Protein AF-A0A972BH04-F1 (afdb_monomer_lite)

Radius of gyration: 18.49 Å; chains: 1; bounding box: 49×53×45 Å

Secondary structure (DSSP, 8-state):
-------PPPPPS--PPPTTSSPP-HHHHHHHHHHHTTHHHHGGGT-GGGSTTSGGGT-SS--SSHHHHHHHHHHHHHHHHT-HHHHHHHHHHHHHHHHTB-TTS-BS-SS-EETTEEPPTT--HHHHHHHHHHHHHHHHH--

Structure (mmCIF, N/CA/C/O backbone):
data_AF-A0A972BH04-F1
#
_entry.id   AF-A0A972BH04-F1
#
loop_
_atom_site.group_PDB
_atom_site.id
_atom_site.type_symbol
_atom_site.label_atom_id
_atom_site.label_alt_id
_atom_site.label_comp_id
_atom_site.label_asym_id
_atom_site.label_entity_id
_atom_site.label_seq_id
_atom_site.pdbx_PDB_ins_code
_atom_site.Cartn_x
_atom_site.Cartn_y
_atom_site.Cartn_z
_atom_site.occupancy
_atom_site.B_iso_or_equiv
_atom_site.auth_seq_id
_atom_site.auth_comp_id
_atom_site.auth_asym_id
_atom_site.auth_atom_id
_atom_site.pdbx_PDB_model_num
ATOM 1 N N . MET A 1 1 ? -29.823 -40.756 -7.996 1.00 37.00 1 MET A N 1
ATOM 2 C CA . MET A 1 1 ? -29.535 -40.796 -6.547 1.00 37.00 1 MET A CA 1
ATOM 3 C C . MET A 1 1 ? -28.102 -41.271 -6.379 1.00 37.00 1 MET A C 1
ATOM 5 O O . MET A 1 1 ? -27.828 -42.421 -6.689 1.00 37.00 1 MET A O 1
ATOM 9 N N . LEU A 1 2 ? -27.181 -40.386 -5.997 1.00 42.91 2 LEU A N 1
ATOM 10 C CA . LEU A 1 2 ? -25.799 -40.744 -5.670 1.00 42.91 2 LEU A CA 1
ATOM 11 C C . LEU A 1 2 ? -25.646 -40.592 -4.155 1.00 42.91 2 LEU A C 1
ATOM 13 O O . LEU A 1 2 ? -25.503 -39.482 -3.652 1.00 42.91 2 LEU A O 1
ATOM 17 N N . ASN A 1 3 ? -25.733 -41.709 -3.432 1.00 48.84 3 ASN A N 1
ATOM 18 C CA . ASN A 1 3 ? -25.415 -41.774 -2.007 1.00 48.84 3 ASN A CA 1
ATOM 19 C C . ASN A 1 3 ? -23.889 -41.760 -1.849 1.00 48.84 3 ASN A C 1
ATOM 21 O O . ASN A 1 3 ? -23.248 -42.808 -1.794 1.00 48.84 3 ASN A O 1
ATOM 25 N N . GLY A 1 4 ? -23.303 -40.564 -1.827 1.00 52.34 4 GLY A N 1
ATOM 26 C CA . GLY A 1 4 ? -21.898 -40.361 -1.490 1.00 52.34 4 GLY A CA 1
ATOM 27 C C . GLY A 1 4 ? -21.723 -40.331 0.023 1.00 52.34 4 GLY A C 1
ATOM 28 O O . GLY A 1 4 ? -21.955 -39.305 0.653 1.00 52.34 4 GLY A O 1
ATOM 29 N N . ASN A 1 5 ? -21.300 -41.451 0.604 1.00 61.03 5 ASN A N 1
ATOM 30 C CA . ASN A 1 5 ? -20.925 -41.570 2.015 1.00 61.03 5 ASN A CA 1
ATOM 31 C C . ASN A 1 5 ? -19.515 -40.973 2.235 1.00 61.03 5 ASN A C 1
ATOM 33 O O . ASN A 1 5 ? -18.560 -41.675 2.562 1.00 61.03 5 ASN A O 1
ATOM 37 N N . GLY A 1 6 ? -19.354 -39.682 1.936 1.00 58.03 6 GLY A N 1
ATOM 38 C CA . GLY A 1 6 ? -18.081 -38.976 2.047 1.00 58.03 6 GLY A CA 1
ATOM 39 C C . GLY A 1 6 ? -17.901 -38.413 3.450 1.00 58.03 6 GLY A C 1
ATOM 40 O O . GLY A 1 6 ? -18.654 -37.533 3.855 1.00 58.03 6 GLY A O 1
ATOM 41 N N . ASN A 1 7 ? -16.886 -38.883 4.177 1.00 67.88 7 ASN A N 1
ATOM 42 C CA . ASN A 1 7 ? -16.352 -38.177 5.343 1.00 67.88 7 ASN A CA 1
ATOM 43 C C . ASN A 1 7 ? -15.882 -36.783 4.894 1.00 67.88 7 ASN A C 1
ATOM 45 O O . ASN A 1 7 ? -14.752 -36.619 4.436 1.00 67.88 7 ASN A O 1
ATOM 49 N N . GLY A 1 8 ? -16.776 -35.796 4.970 1.00 79.56 8 GLY A N 1
ATOM 50 C CA . GLY A 1 8 ? -16.478 -34.406 4.654 1.00 79.56 8 GLY A CA 1
ATOM 51 C C . GLY A 1 8 ? -15.401 -33.835 5.575 1.00 79.56 8 GLY A C 1
ATOM 52 O O . GLY A 1 8 ? -15.137 -34.361 6.661 1.00 79.56 8 GLY A O 1
ATOM 53 N N . LEU A 1 9 ? -14.772 -32.740 5.139 1.00 86.50 9 LEU A N 1
ATOM 54 C CA . LEU A 1 9 ? -13.850 -31.989 5.988 1.00 86.50 9 LEU A CA 1
ATOM 55 C C . LEU A 1 9 ? -14.549 -31.626 7.302 1.00 86.50 9 LEU A C 1
ATOM 57 O O . LEU A 1 9 ? -15.704 -31.195 7.307 1.00 86.50 9 LEU A O 1
ATOM 61 N N . ARG A 1 10 ? -13.842 -31.805 8.422 1.00 89.81 10 ARG A N 1
ATOM 62 C CA . ARG A 1 10 ? -14.366 -31.400 9.728 1.00 89.81 10 ARG A CA 1
ATOM 63 C C . ARG A 1 10 ? -14.636 -29.891 9.717 1.00 89.81 10 ARG A C 1
ATOM 65 O O . ARG A 1 10 ? -13.828 -29.147 9.154 1.00 89.81 10 ARG A O 1
ATOM 72 N N . PRO A 1 11 ? -15.732 -29.429 10.344 1.00 91.12 11 PRO A N 1
ATOM 73 C CA . PRO A 1 11 ? -15.993 -28.002 10.452 1.00 91.12 11 PRO A CA 1
ATOM 74 C C . PRO A 1 11 ? -14.826 -27.309 11.164 1.00 91.12 11 PRO A C 1
ATOM 76 O O . PRO A 1 11 ? -14.217 -27.868 12.081 1.00 91.12 11 PRO A O 1
ATOM 79 N N . ARG A 1 12 ? -14.502 -26.089 10.725 1.00 93.19 12 ARG A N 1
ATOM 80 C CA . ARG A 1 12 ? -13.452 -25.278 11.349 1.00 93.19 12 ARG A CA 1
ATOM 81 C C . ARG A 1 12 ? -13.838 -24.982 12.799 1.00 93.19 12 ARG A C 1
ATOM 83 O O . ARG A 1 12 ? -14.938 -24.502 13.048 1.00 93.19 12 ARG A O 1
ATOM 90 N N . ALA A 1 13 ? -12.924 -25.239 13.734 1.00 95.06 13 ALA A N 1
ATOM 91 C CA . ALA A 1 13 ? -13.128 -24.903 15.146 1.00 95.06 13 ALA A CA 1
ATOM 92 C C . ALA A 1 13 ? -13.050 -23.388 15.402 1.00 95.06 13 ALA A C 1
ATOM 94 O O . ALA A 1 13 ? -13.713 -22.880 16.300 1.00 95.06 13 ALA A O 1
ATOM 95 N N . PHE A 1 14 ? -12.260 -22.676 14.594 1.00 95.31 14 PHE A N 1
ATOM 96 C CA . PHE A 1 14 ? -12.069 -21.233 14.678 1.00 95.31 14 PHE A CA 1
ATOM 97 C C . PHE A 1 14 ? -12.143 -20.603 13.290 1.00 95.31 14 PHE A C 1
ATOM 99 O O . PHE A 1 14 ? -11.777 -21.218 12.284 1.00 95.31 14 PHE A O 1
ATOM 106 N N . THR A 1 15 ? -12.583 -19.354 13.252 1.00 93.44 15 THR A N 1
ATOM 107 C CA . THR A 1 15 ? -12.558 -18.491 12.072 1.00 93.44 15 THR A CA 1
ATOM 108 C C . THR A 1 15 ? -11.728 -17.258 12.396 1.00 93.44 15 THR A C 1
ATOM 110 O O . THR A 1 15 ? -11.789 -16.764 13.522 1.00 93.44 15 THR A O 1
ATOM 113 N N . MET A 1 16 ? -10.955 -16.759 11.429 1.00 92.50 16 MET A N 1
ATOM 114 C CA . MET A 1 16 ? -10.318 -15.452 11.590 1.00 92.50 16 MET A CA 1
ATOM 115 C C . MET A 1 16 ? -11.391 -14.365 11.681 1.00 92.50 16 MET A C 1
ATOM 117 O O . MET A 1 16 ? -12.442 -14.472 11.046 1.00 92.50 16 MET A O 1
ATOM 121 N N . LEU A 1 17 ? -11.127 -13.348 12.498 1.00 95.31 17 LEU A N 1
ATOM 122 C CA . LEU A 1 17 ? -11.947 -12.146 12.533 1.00 95.31 17 LEU A CA 1
ATOM 123 C C . LEU A 1 17 ? -11.491 -11.222 11.397 1.00 95.31 17 LEU A C 1
ATOM 125 O O . LEU A 1 17 ? -10.283 -11.001 11.300 1.00 95.31 17 LEU A O 1
ATOM 129 N N . PRO A 1 18 ? -12.413 -10.669 10.589 1.00 96.06 18 PRO A N 1
ATOM 130 C CA . PRO A 1 18 ? -12.062 -9.710 9.547 1.00 96.06 18 PRO A CA 1
ATOM 131 C C . PRO A 1 18 ? -11.294 -8.511 10.104 1.00 96.06 18 PRO A C 1
ATOM 133 O O . PRO A 1 18 ? -11.567 -8.062 11.232 1.00 96.06 18 PRO A O 1
ATOM 136 N N . LEU A 1 19 ? -10.371 -7.965 9.311 1.00 96.69 19 LEU A N 1
ATOM 137 C CA . LEU A 1 19 ? -9.678 -6.720 9.626 1.00 96.69 19 LEU A CA 1
ATOM 138 C C . LEU A 1 19 ? -10.662 -5.627 10.082 1.00 96.69 19 LEU A C 1
ATOM 140 O O . LEU A 1 19 ? -11.702 -5.379 9.485 1.00 96.69 19 LEU A O 1
ATOM 144 N N . GLY A 1 20 ? -10.331 -4.965 11.192 1.00 94.00 20 GLY A N 1
ATOM 145 C CA . GLY A 1 20 ? -11.160 -3.912 11.774 1.00 94.00 20 GLY A CA 1
ATOM 146 C C . GLY A 1 20 ? -12.230 -4.395 12.756 1.00 94.00 20 GLY A C 1
ATOM 147 O O . GLY A 1 20 ? -12.753 -3.556 13.488 1.00 94.00 20 GLY A O 1
ATOM 148 N N . THR A 1 21 ? -12.489 -5.707 12.862 1.00 96.31 21 THR A N 1
ATOM 149 C CA . THR A 1 21 ? -13.382 -6.273 13.896 1.00 96.31 21 THR A CA 1
ATOM 150 C C . THR A 1 21 ? -12.870 -5.978 15.306 1.00 96.31 21 THR A C 1
ATOM 152 O O . THR A 1 21 ? -13.640 -5.662 16.211 1.00 96.31 21 THR A O 1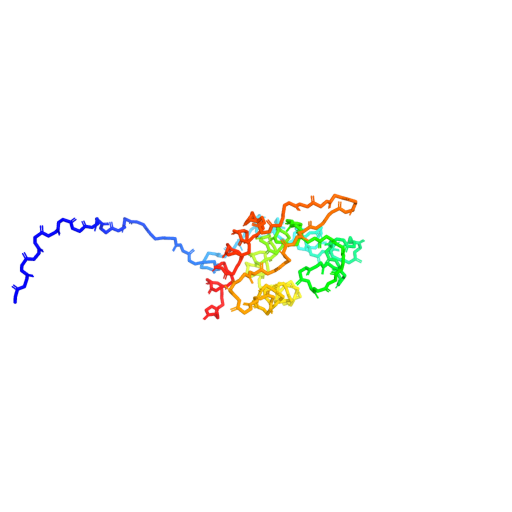
ATOM 155 N N . VAL A 1 22 ? -11.551 -6.062 15.499 1.00 95.44 22 VAL A N 1
ATOM 156 C CA . VAL A 1 22 ? -10.880 -5.680 16.744 1.00 95.44 22 VAL A CA 1
ATOM 157 C C . VAL A 1 22 ? -10.214 -4.329 16.529 1.00 95.44 22 VAL A C 1
ATOM 159 O O . VAL A 1 22 ? -9.422 -4.167 15.601 1.00 95.44 22 VAL A O 1
ATOM 162 N N . LYS A 1 23 ? -10.521 -3.359 17.394 1.00 95.69 23 LYS A N 1
ATOM 163 C CA . LYS A 1 23 ? -9.931 -2.019 17.332 1.00 95.69 23 LYS A CA 1
ATOM 164 C C . LYS A 1 23 ? -8.839 -1.846 18.394 1.00 95.69 23 LYS A C 1
ATOM 166 O O . LYS A 1 23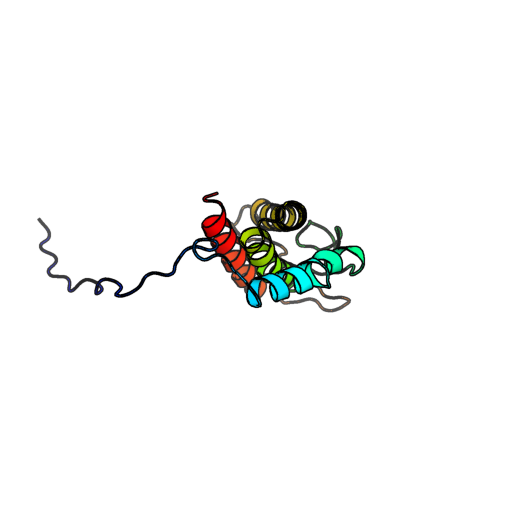 ? -9.047 -2.224 19.549 1.00 95.69 23 LYS A O 1
ATOM 171 N N . PRO A 1 24 ? -7.680 -1.275 18.027 1.00 97.38 24 PRO A N 1
ATOM 172 C CA . PRO A 1 24 ? -6.588 -1.045 18.958 1.00 97.38 24 PRO A CA 1
ATOM 173 C C . PRO A 1 24 ? -6.960 0.079 19.930 1.00 97.38 24 PRO A C 1
ATOM 175 O O . PRO A 1 24 ? -7.513 1.108 19.539 1.00 97.38 24 PRO A O 1
ATOM 178 N N . LEU A 1 25 ? -6.602 -0.096 21.200 1.00 98.06 25 LEU A N 1
ATOM 179 C CA . LEU A 1 25 ? -6.761 0.901 22.260 1.00 98.06 25 LEU A CA 1
ATOM 180 C C . LEU A 1 25 ? -5.449 1.054 23.041 1.00 98.06 25 LEU A C 1
ATOM 182 O O . LEU A 1 25 ? -4.522 0.254 22.890 1.00 98.06 25 LEU A O 1
ATOM 186 N N . GLY A 1 26 ? -5.375 2.092 23.879 1.00 98.44 26 GLY A N 1
ATOM 187 C CA . GLY A 1 26 ? -4.249 2.326 24.784 1.00 98.44 26 GLY A CA 1
ATOM 188 C C . GLY A 1 26 ? -2.898 2.338 24.066 1.00 98.44 26 GLY A C 1
ATOM 189 O O . GLY A 1 26 ? -2.739 2.991 23.034 1.00 98.44 26 GLY A O 1
ATOM 190 N N . TRP A 1 27 ? -1.935 1.591 24.608 1.00 98.50 27 TRP A N 1
ATOM 191 C CA . TRP A 1 27 ? -0.565 1.550 24.095 1.00 98.50 27 TRP A CA 1
ATOM 192 C C . TRP A 1 27 ? -0.480 1.110 22.627 1.00 98.50 27 TRP A C 1
ATOM 194 O O . TRP A 1 27 ? 0.224 1.747 21.850 1.00 98.50 27 TRP A O 1
ATOM 204 N N . LEU A 1 28 ? -1.234 0.084 22.208 1.00 98.31 28 LEU A N 1
ATOM 205 C CA . LEU A 1 28 ? -1.177 -0.391 20.820 1.00 98.31 28 LEU A CA 1
ATOM 206 C C . LEU A 1 28 ? -1.683 0.674 19.842 1.00 98.31 28 LEU A C 1
ATOM 208 O O . LEU A 1 28 ? -1.050 0.906 18.817 1.00 98.31 28 LEU A O 1
ATOM 212 N N . ARG A 1 29 ? -2.778 1.375 20.177 1.00 98.56 29 ARG A N 1
ATOM 213 C CA . ARG A 1 29 ? -3.261 2.498 19.356 1.00 98.56 29 ARG A CA 1
ATOM 214 C C . ARG A 1 29 ? -2.197 3.587 19.230 1.00 98.56 29 ARG A C 1
ATOM 216 O O . ARG A 1 29 ? -2.005 4.110 18.142 1.00 98.56 29 ARG A O 1
ATOM 223 N N . GLN A 1 30 ? -1.494 3.900 20.319 1.00 98.75 30 GLN A N 1
ATOM 224 C CA . GLN A 1 30 ? -0.409 4.884 20.299 1.00 98.75 30 GLN A CA 1
ATOM 225 C C . GLN A 1 30 ? 0.757 4.436 19.410 1.00 98.75 30 GLN A C 1
ATOM 227 O O . GLN A 1 30 ? 1.287 5.256 18.673 1.00 98.75 30 GLN A O 1
ATOM 232 N N . GLN A 1 31 ? 1.135 3.152 19.425 1.00 98.50 31 GLN A N 1
ATOM 233 C CA . GLN A 1 31 ? 2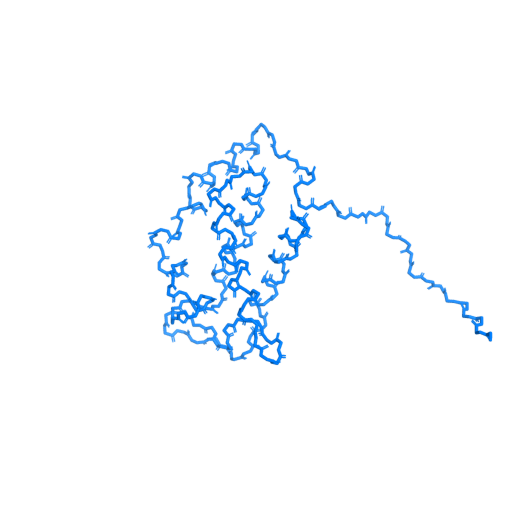.192 2.651 18.536 1.00 98.50 31 GLN A CA 1
ATOM 234 C C . GLN A 1 31 ? 1.798 2.737 17.061 1.00 98.50 31 GLN A C 1
ATOM 236 O O . GLN A 1 31 ? 2.612 3.143 16.237 1.00 98.50 31 GLN A O 1
ATOM 241 N N . LEU A 1 32 ? 0.547 2.406 16.733 1.00 98.50 32 LEU A N 1
ATOM 242 C CA . LEU A 1 32 ? 0.040 2.574 15.374 1.00 98.50 32 LEU A CA 1
ATOM 243 C C . LEU A 1 32 ? 0.023 4.052 14.972 1.00 98.50 32 LEU A C 1
ATOM 245 O O . LEU A 1 32 ? 0.468 4.376 13.879 1.00 98.50 32 LEU A O 1
ATOM 249 N N . GLN A 1 33 ? -0.403 4.954 15.861 1.00 98.75 33 GLN A N 1
ATOM 250 C CA . GLN A 1 33 ? -0.368 6.390 15.577 1.00 98.75 33 GLN A CA 1
ATOM 251 C C . GLN A 1 33 ? 1.064 6.888 15.330 1.00 98.75 33 GLN A C 1
ATOM 253 O O . GLN A 1 33 ? 1.290 7.623 14.384 1.00 98.75 33 GLN A O 1
ATOM 258 N N . ILE A 1 34 ? 2.053 6.428 16.103 1.00 98.56 34 ILE A N 1
ATOM 259 C CA . ILE A 1 34 ? 3.468 6.773 15.873 1.00 98.56 34 ILE A CA 1
ATOM 260 C C . ILE A 1 34 ? 3.954 6.275 14.504 1.00 98.56 34 ILE A C 1
ATOM 262 O O . ILE A 1 34 ? 4.734 6.958 13.845 1.00 98.56 34 ILE A O 1
ATOM 266 N N . GLN A 1 35 ? 3.520 5.090 14.065 1.00 97.75 35 GLN A N 1
ATOM 267 C CA . GLN A 1 35 ? 3.848 4.599 12.723 1.00 97.75 35 GLN A CA 1
ATOM 268 C C . GLN A 1 35 ? 3.174 5.432 11.628 1.00 97.75 35 GLN A C 1
ATOM 270 O O . GLN A 1 35 ? 3.819 5.728 10.622 1.00 97.75 35 GLN A O 1
ATOM 275 N N . ALA A 1 36 ? 1.910 5.809 11.833 1.00 98.56 36 ALA A N 1
ATOM 276 C CA . ALA A 1 36 ? 1.145 6.667 10.933 1.00 98.56 36 ALA A CA 1
ATOM 277 C C . ALA A 1 36 ? 1.778 8.056 10.795 1.00 98.56 36 ALA A C 1
ATOM 279 O O . ALA A 1 36 ? 2.018 8.495 9.682 1.00 98.56 36 ALA A O 1
ATOM 280 N N . ASP A 1 37 ? 2.142 8.693 11.905 1.00 98.62 37 ASP A N 1
ATOM 281 C CA . ASP A 1 37 ? 2.779 10.018 11.924 1.00 98.62 37 ASP A CA 1
ATOM 282 C C . ASP A 1 37 ? 4.270 9.963 11.529 1.00 98.62 37 ASP A C 1
ATOM 284 O O . ASP A 1 37 ? 4.958 10.983 11.467 1.00 98.62 37 ASP A O 1
ATOM 288 N N . GLY A 1 38 ? 4.803 8.755 11.333 1.00 97.69 38 GLY A N 1
ATOM 289 C CA . GLY A 1 38 ? 6.202 8.485 11.044 1.00 97.69 38 GLY A CA 1
ATOM 290 C C . GLY A 1 38 ? 6.406 7.901 9.651 1.00 97.69 38 GLY A C 1
ATOM 291 O O . GLY A 1 38 ? 5.782 8.297 8.670 1.00 97.69 38 GLY A O 1
ATOM 292 N N . LEU A 1 39 ? 7.322 6.937 9.555 1.00 95.25 39 LEU A N 1
ATOM 293 C CA . LEU A 1 39 ? 7.764 6.416 8.265 1.00 95.25 39 LEU A CA 1
ATOM 294 C C . LEU A 1 39 ? 6.609 5.827 7.439 1.00 95.25 39 LEU A C 1
ATOM 296 O O . LEU A 1 39 ? 6.506 6.133 6.261 1.00 95.25 39 LEU A O 1
ATOM 300 N N . SER A 1 40 ? 5.712 5.032 8.024 1.00 95.06 40 SER A N 1
ATOM 301 C CA . SER A 1 40 ? 4.659 4.359 7.247 1.00 95.06 40 SER A CA 1
ATOM 302 C C . SER A 1 40 ? 3.666 5.335 6.608 1.00 95.06 40 SER A C 1
ATOM 304 O O . SER A 1 40 ? 3.166 5.059 5.520 1.00 95.06 40 SER A O 1
ATOM 306 N N . GLY A 1 41 ? 3.377 6.472 7.244 1.00 97.62 41 GLY A N 1
ATOM 307 C CA . GLY A 1 41 ? 2.474 7.466 6.662 1.00 97.62 41 GLY A CA 1
ATOM 308 C C . GLY A 1 41 ? 3.136 8.445 5.702 1.00 97.62 41 GLY A C 1
ATOM 309 O O . GLY A 1 41 ? 2.407 9.096 4.962 1.00 97.62 41 GLY A O 1
ATOM 310 N N . HIS A 1 42 ? 4.471 8.539 5.687 1.00 97.69 42 HIS A N 1
ATOM 311 C CA . HIS A 1 42 ? 5.189 9.604 4.973 1.00 97.69 42 HIS A CA 1
ATOM 312 C C . HIS A 1 42 ? 6.328 9.126 4.056 1.00 97.69 42 HIS A C 1
ATOM 314 O O . HIS A 1 42 ? 6.934 9.939 3.364 1.00 97.69 42 HIS A O 1
ATOM 320 N N . ILE A 1 43 ? 6.672 7.834 4.036 1.00 97.31 43 ILE A N 1
ATOM 321 C CA . ILE A 1 43 ? 7.812 7.322 3.251 1.00 97.31 43 ILE A CA 1
ATOM 322 C C . ILE A 1 43 ? 7.659 7.562 1.742 1.00 97.31 43 ILE A C 1
ATOM 324 O O . ILE A 1 43 ? 8.649 7.813 1.057 1.00 97.31 43 ILE A O 1
ATOM 328 N N . ASP A 1 44 ? 6.431 7.538 1.231 1.00 95.50 44 ASP A N 1
ATOM 329 C CA . ASP A 1 44 ? 6.077 7.815 -0.164 1.00 95.50 44 ASP A CA 1
ATOM 330 C C . ASP A 1 44 ? 6.347 9.270 -0.583 1.00 95.50 44 ASP A C 1
ATOM 332 O O . ASP A 1 44 ? 6.498 9.557 -1.767 1.00 95.50 44 ASP A O 1
ATOM 336 N N . GLU A 1 45 ? 6.468 10.191 0.375 1.00 96.06 45 GLU A N 1
ATOM 337 C CA . GLU A 1 45 ? 6.669 11.620 0.103 1.00 96.06 45 GLU A CA 1
ATOM 338 C C . GLU A 1 45 ? 8.099 11.948 -0.338 1.00 96.06 45 GLU A C 1
ATOM 340 O O . GLU A 1 45 ? 8.346 13.004 -0.921 1.00 96.06 45 GLU A O 1
ATOM 345 N N . PHE A 1 46 ? 9.053 11.061 -0.056 1.00 95.94 46 PHE A N 1
ATOM 346 C CA . PHE A 1 46 ? 10.466 11.296 -0.356 1.00 95.94 46 PHE A CA 1
ATOM 347 C C . PHE A 1 46 ? 11.200 10.081 -0.920 1.00 95.94 46 PHE A C 1
ATOM 349 O O . PHE A 1 46 ? 12.284 10.244 -1.485 1.00 95.94 46 PHE A O 1
ATOM 356 N N . TRP A 1 47 ? 10.663 8.866 -0.780 1.00 96.44 47 TRP A N 1
ATOM 357 C CA . TRP A 1 47 ? 11.285 7.681 -1.354 1.00 96.44 47 TRP A CA 1
ATOM 358 C C . TRP A 1 47 ? 10.701 7.370 -2.728 1.00 96.44 47 TRP A C 1
ATOM 360 O O . TRP A 1 47 ? 9.579 6.888 -2.856 1.00 96.44 47 TRP A O 1
ATOM 370 N N . GLU A 1 48 ? 11.504 7.609 -3.764 1.00 94.75 48 GLU A N 1
ATOM 371 C CA . GLU A 1 48 ? 11.087 7.489 -5.167 1.00 94.75 48 GLU A CA 1
ATOM 372 C C . GLU A 1 48 ? 10.543 6.101 -5.537 1.00 94.75 48 GLU A C 1
ATOM 374 O O . GLU A 1 48 ? 9.709 5.990 -6.433 1.00 94.75 48 GLU A O 1
ATOM 379 N N . ASP A 1 49 ? 10.970 5.052 -4.832 1.00 95.69 49 ASP A N 1
ATOM 380 C CA . ASP A 1 49 ? 10.506 3.682 -5.057 1.00 95.69 49 ASP A CA 1
ATOM 381 C C . ASP A 1 49 ? 9.045 3.468 -4.652 1.00 95.69 49 ASP A C 1
ATOM 383 O O . ASP A 1 49 ? 8.460 2.480 -5.066 1.00 95.69 49 ASP A O 1
ATOM 387 N N . LEU A 1 50 ? 8.441 4.364 -3.873 1.00 97.38 50 LEU A N 1
ATOM 388 C CA . LEU A 1 50 ? 7.009 4.342 -3.546 1.00 97.38 50 LEU A CA 1
ATOM 389 C C . LEU A 1 50 ? 6.255 5.527 -4.160 1.00 97.38 50 LEU A C 1
ATOM 391 O O . LEU A 1 50 ? 5.072 5.717 -3.888 1.00 97.38 50 LEU A O 1
ATOM 395 N N . GLY A 1 51 ? 6.944 6.321 -4.980 1.00 94.62 51 GLY A N 1
ATOM 396 C CA . GLY A 1 51 ? 6.372 7.464 -5.670 1.00 94.62 51 GLY A CA 1
ATOM 397 C C . GLY A 1 51 ? 5.568 7.077 -6.921 1.00 94.62 51 GLY A C 1
ATOM 398 O O . GLY A 1 51 ? 5.470 5.904 -7.287 1.00 94.62 51 GLY A O 1
ATOM 399 N N . PRO A 1 52 ? 5.038 8.079 -7.643 1.00 94.88 52 PRO A N 1
ATOM 400 C CA . PRO A 1 52 ? 4.146 7.870 -8.788 1.00 94.88 52 PRO A CA 1
ATOM 401 C C . PRO A 1 52 ? 4.799 7.187 -10.004 1.00 94.88 52 PRO A C 1
ATOM 403 O O . PRO A 1 52 ? 4.088 6.726 -10.887 1.00 94.88 52 PRO A O 1
ATOM 406 N N . ASP A 1 53 ? 6.133 7.116 -10.071 1.00 96.19 53 ASP A N 1
ATOM 407 C CA . ASP A 1 53 ? 6.879 6.448 -11.154 1.00 96.19 53 ASP A CA 1
ATOM 408 C C . ASP A 1 53 ? 7.237 4.979 -10.816 1.00 96.19 53 ASP A C 1
ATOM 410 O O . ASP A 1 53 ? 8.019 4.334 -11.515 1.00 96.19 53 ASP A O 1
ATOM 414 N N . ASN A 1 54 ? 6.670 4.412 -9.745 1.00 97.75 54 ASN A N 1
ATOM 415 C CA . ASN A 1 54 ? 6.732 2.972 -9.476 1.00 97.75 54 ASN A CA 1
ATOM 416 C C . ASN A 1 54 ? 5.975 2.184 -10.579 1.00 97.75 54 ASN A C 1
ATOM 418 O O . ASN A 1 54 ? 4.930 2.621 -11.067 1.00 97.75 54 ASN A O 1
ATOM 422 N N . GLN A 1 55 ? 6.482 1.014 -10.992 1.00 97.75 55 GLN A N 1
ATOM 423 C CA . GLN A 1 55 ? 5.888 0.221 -12.083 1.00 97.75 55 GLN A CA 1
ATOM 424 C C . GLN A 1 55 ? 4.483 -0.301 -11.765 1.00 97.75 55 GLN A C 1
ATOM 426 O O . GLN A 1 55 ? 3.704 -0.531 -12.688 1.00 97.75 55 GLN A O 1
ATOM 431 N N . TRP A 1 56 ? 4.131 -0.466 -10.487 1.00 97.69 56 TRP A N 1
ATOM 432 C CA . TRP A 1 56 ? 2.771 -0.801 -10.062 1.00 97.69 56 TRP A CA 1
ATOM 433 C C . TRP A 1 56 ? 1.765 0.294 -10.435 1.00 97.69 56 TRP A C 1
ATOM 435 O O . TRP A 1 56 ? 0.614 -0.018 -10.716 1.00 97.69 56 TRP A O 1
ATOM 445 N N . PHE A 1 57 ? 2.210 1.550 -10.534 1.00 97.19 57 PHE A N 1
ATOM 446 C CA . PHE A 1 57 ? 1.426 2.674 -11.057 1.00 97.19 57 PHE A CA 1
ATOM 447 C C . PHE A 1 57 ? 1.614 2.900 -12.570 1.00 97.19 57 PHE A C 1
ATOM 449 O O . PHE A 1 57 ? 1.134 3.892 -13.113 1.00 97.19 57 PHE A O 1
ATOM 456 N N . GLY A 1 58 ? 2.307 1.994 -13.270 1.00 95.38 58 GLY A N 1
ATOM 457 C CA . GLY A 1 58 ? 2.614 2.112 -14.700 1.00 95.38 58 GLY A CA 1
ATOM 458 C C . GLY A 1 58 ? 3.894 2.891 -15.025 1.00 95.38 58 GLY A C 1
ATOM 459 O O . GLY A 1 58 ? 4.149 3.167 -16.198 1.00 95.38 58 GLY A O 1
ATOM 460 N N . GLY A 1 59 ? 4.695 3.243 -14.016 1.00 95.81 59 GLY A N 1
ATOM 461 C CA . GLY A 1 59 ? 5.999 3.881 -14.192 1.00 95.81 59 GLY A CA 1
ATOM 462 C C . GLY A 1 59 ? 7.126 2.907 -14.550 1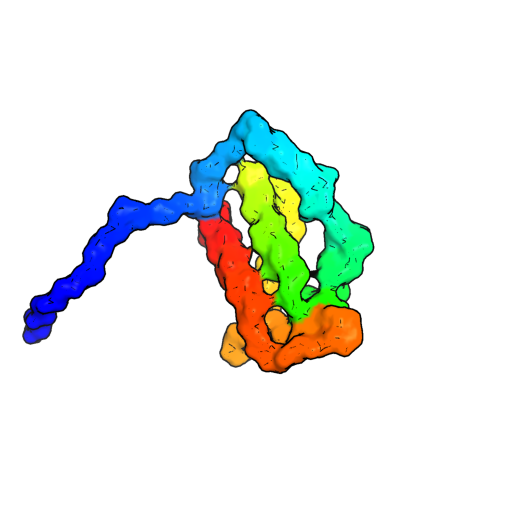.00 95.81 59 GLY A C 1
ATOM 463 O O . GLY A 1 59 ? 6.899 1.783 -15.008 1.00 95.81 59 GLY A O 1
ATOM 464 N N . THR A 1 60 ? 8.370 3.344 -14.349 1.00 95.25 60 THR A N 1
ATOM 465 C CA . THR A 1 60 ? 9.573 2.590 -14.765 1.00 95.25 60 THR A CA 1
ATOM 466 C C . THR A 1 60 ? 10.564 2.272 -13.646 1.00 95.25 60 THR A C 1
ATOM 468 O O . THR A 1 60 ? 11.574 1.617 -13.910 1.00 95.25 60 THR A O 1
ATOM 471 N N . ARG A 1 61 ? 10.291 2.712 -12.411 1.00 94.75 61 ARG A N 1
ATOM 472 C CA . ARG A 1 61 ? 11.172 2.503 -11.251 1.00 94.75 61 ARG A CA 1
ATOM 473 C C . ARG A 1 61 ? 10.955 1.141 -10.608 1.00 94.75 61 ARG A C 1
ATOM 475 O O . ARG A 1 61 ? 10.935 0.136 -11.298 1.00 94.75 61 ARG A O 1
ATOM 482 N N . GLU A 1 62 ? 10.865 1.079 -9.285 1.00 96.94 62 GLU A N 1
ATOM 483 C CA . GLU A 1 62 ? 10.675 -0.178 -8.581 1.00 96.94 62 GLU A CA 1
ATOM 484 C C . GLU A 1 62 ? 9.364 -0.837 -9.010 1.00 96.94 62 GLU A C 1
ATOM 486 O O . GLU A 1 62 ? 8.359 -0.158 -9.203 1.00 96.94 62 GLU A O 1
ATOM 491 N N . GLY A 1 63 ? 9.381 -2.153 -9.192 1.00 97.19 63 GLY A N 1
ATOM 492 C CA . GLY A 1 63 ? 8.178 -2.910 -9.540 1.00 97.19 63 GLY A CA 1
ATOM 493 C C . GLY A 1 63 ? 8.218 -4.357 -9.100 1.00 97.19 63 GLY A C 1
ATOM 494 O O . GLY A 1 63 ? 7.547 -5.195 -9.697 1.00 97.19 63 GLY A O 1
ATOM 495 N N . TRP A 1 64 ? 9.045 -4.671 -8.103 1.00 97.38 64 TRP A N 1
ATOM 496 C CA . TRP A 1 64 ? 9.096 -5.996 -7.517 1.00 97.38 64 TRP A CA 1
ATOM 497 C C . TRP A 1 64 ? 8.258 -6.014 -6.241 1.00 97.38 64 TRP A C 1
ATOM 499 O O . TRP A 1 64 ? 7.046 -6.150 -6.337 1.00 97.38 64 TRP A O 1
ATOM 509 N N . GLU A 1 65 ? 8.840 -5.845 -5.057 1.00 96.50 65 GLU A N 1
ATOM 510 C CA . GLU A 1 65 ? 8.157 -6.121 -3.786 1.00 96.50 65 GLU A CA 1
ATOM 511 C C . GLU A 1 65 ? 7.929 -4.898 -2.886 1.00 96.50 65 GLU A C 1
ATOM 513 O O . GLU A 1 65 ? 7.124 -4.988 -1.957 1.00 96.50 65 GLU A O 1
ATOM 518 N N . ARG A 1 66 ? 8.591 -3.753 -3.121 1.00 97.44 66 ARG A N 1
ATOM 519 C CA . ARG A 1 66 ? 8.541 -2.630 -2.159 1.00 97.44 66 ARG A CA 1
ATOM 520 C C . ARG A 1 66 ? 7.154 -2.008 -2.077 1.00 97.44 66 ARG A C 1
ATOM 522 O O . ARG A 1 66 ? 6.649 -1.825 -0.971 1.00 97.44 66 ARG A O 1
ATOM 529 N N . GLY A 1 67 ? 6.533 -1.742 -3.225 1.00 97.75 67 GLY A N 1
ATOM 530 C CA . GLY A 1 67 ? 5.149 -1.265 -3.295 1.00 97.75 67 GLY A CA 1
ATOM 531 C C . GLY A 1 67 ? 4.148 -2.200 -2.597 1.00 97.75 67 GLY A C 1
ATOM 532 O O . GLY A 1 67 ? 3.464 -1.772 -1.666 1.00 97.75 67 GLY A O 1
ATOM 533 N N . PRO A 1 68 ? 4.101 -3.496 -2.960 1.00 98.19 68 PRO A N 1
ATOM 534 C CA . PRO A 1 68 ? 3.244 -4.478 -2.299 1.00 98.19 68 PRO A CA 1
ATOM 535 C C . PRO A 1 68 ? 3.459 -4.582 -0.784 1.00 98.19 68 PRO A C 1
ATOM 537 O O . PRO A 1 68 ? 2.482 -4.621 -0.038 1.00 98.19 68 PRO A O 1
ATOM 540 N N . TYR A 1 69 ? 4.707 -4.576 -0.302 1.00 98.19 69 TYR A N 1
ATOM 541 C CA . TYR A 1 69 ? 4.984 -4.598 1.139 1.00 98.19 69 TYR A CA 1
ATOM 542 C C . TYR A 1 69 ? 4.553 -3.325 1.855 1.00 98.19 69 TYR A C 1
ATOM 544 O O . TYR A 1 69 ? 4.053 -3.388 2.980 1.00 98.19 69 TYR A O 1
ATOM 552 N N . TYR A 1 70 ? 4.737 -2.173 1.215 1.00 98.38 70 TYR A N 1
ATOM 553 C CA . TYR A 1 70 ? 4.250 -0.914 1.748 1.00 98.38 70 TYR A CA 1
ATOM 554 C C . TYR A 1 70 ? 2.726 -0.946 1.907 1.00 98.38 70 TYR A C 1
ATOM 556 O O . TYR A 1 70 ? 2.218 -0.673 2.995 1.00 98.38 70 TYR A O 1
ATOM 564 N N . ALA A 1 71 ? 2.004 -1.381 0.871 1.00 98.56 71 ALA A N 1
ATOM 565 C CA . ALA A 1 71 ? 0.552 -1.518 0.908 1.00 98.56 71 ALA A CA 1
ATOM 566 C C . ALA A 1 71 ? 0.074 -2.539 1.964 1.00 98.56 71 ALA A C 1
ATOM 568 O O . ALA A 1 71 ? -0.907 -2.279 2.662 1.00 98.56 71 ALA A O 1
ATOM 569 N N . ASP A 1 72 ? 0.790 -3.657 2.147 1.00 98.50 72 ASP A N 1
ATOM 570 C CA . ASP A 1 72 ? 0.493 -4.678 3.167 1.00 98.50 72 ASP A CA 1
ATOM 571 C C . ASP A 1 72 ? 0.554 -4.133 4.602 1.00 98.50 72 ASP A C 1
ATOM 573 O O . ASP A 1 72 ? -0.226 -4.549 5.456 1.00 98.50 72 ASP A O 1
ATOM 577 N N . GLY A 1 73 ? 1.441 -3.175 4.878 1.00 98.00 73 GLY A N 1
ATOM 578 C CA . GLY A 1 73 ? 1.463 -2.459 6.156 1.00 98.00 73 GLY A CA 1
ATOM 579 C C . GLY A 1 73 ? 0.454 -1.308 6.223 1.00 98.00 73 GLY A C 1
ATOM 580 O O . GLY A 1 73 ? -0.184 -1.094 7.258 1.00 98.00 73 GLY A O 1
ATOM 581 N N . LEU A 1 74 ? 0.298 -0.567 5.124 1.00 98.62 74 LEU A N 1
ATOM 582 C CA . LEU A 1 74 ? -0.516 0.645 5.056 1.00 98.62 74 LEU A CA 1
ATOM 583 C C . LEU A 1 74 ? -2.014 0.357 5.204 1.00 98.62 74 LEU A C 1
ATOM 585 O O . LEU A 1 74 ? -2.685 1.056 5.962 1.00 98.62 74 LEU A O 1
ATOM 589 N N . VAL A 1 75 ? -2.540 -0.667 4.521 1.00 98.62 75 VAL A N 1
ATOM 590 C CA . VAL A 1 75 ? -3.969 -1.027 4.566 1.00 98.62 75 VAL A CA 1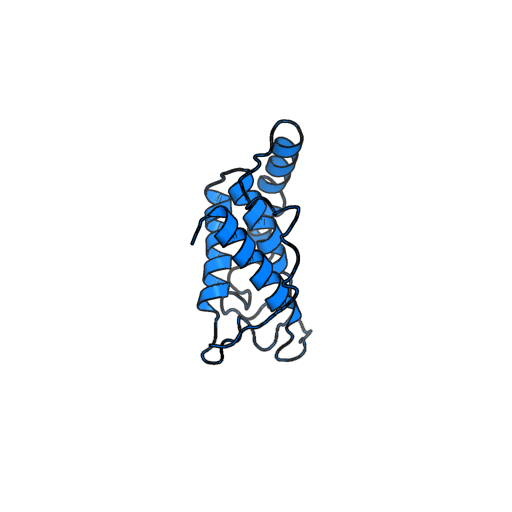
ATOM 591 C C . VAL A 1 75 ? -4.436 -1.285 6.006 1.00 98.62 75 VAL A C 1
ATOM 593 O O . VAL A 1 75 ? -5.295 -0.543 6.489 1.00 98.62 75 VAL A O 1
ATOM 596 N N . PRO A 1 76 ? -3.885 -2.256 6.760 1.00 98.25 76 PRO A N 1
ATOM 597 C CA . PRO A 1 76 ? -4.330 -2.484 8.130 1.00 98.25 76 PRO A CA 1
ATOM 598 C C . PRO A 1 76 ? -4.132 -1.257 9.021 1.00 98.25 76 PRO A C 1
ATOM 600 O O . PRO A 1 76 ? -5.021 -0.949 9.814 1.00 98.25 76 PRO A O 1
ATOM 603 N N . LEU A 1 77 ? -3.034 -0.511 8.869 1.00 98.62 77 LEU A N 1
ATOM 604 C CA . LEU A 1 77 ? -2.799 0.711 9.638 1.00 98.62 77 LEU A CA 1
ATOM 605 C C . LEU A 1 77 ? -3.918 1.748 9.426 1.00 98.62 77 LEU A C 1
ATOM 607 O O . LEU A 1 77 ? -4.502 2.230 10.400 1.00 98.62 77 LEU A O 1
ATOM 611 N N . ALA A 1 78 ? -4.263 2.025 8.167 1.00 98.50 78 ALA A N 1
ATOM 612 C CA . ALA A 1 78 ? -5.287 2.988 7.777 1.00 98.50 78 ALA A CA 1
ATOM 613 C C . ALA A 1 78 ? -6.670 2.643 8.357 1.00 98.50 78 ALA A C 1
ATOM 615 O O . ALA A 1 78 ? -7.342 3.490 8.952 1.00 98.50 78 ALA A O 1
ATOM 616 N N . TYR A 1 79 ? -7.096 1.382 8.233 1.00 98.31 79 TYR A N 1
ATOM 617 C CA . TYR A 1 79 ? -8.428 0.944 8.670 1.00 98.31 79 TYR A CA 1
ATOM 618 C C . TYR A 1 79 ? -8.526 0.661 10.179 1.00 98.31 79 TYR A C 1
ATOM 620 O O . TYR A 1 79 ? -9.612 0.774 10.764 1.00 98.31 79 TYR A O 1
ATOM 628 N N . LEU A 1 80 ? -7.420 0.319 10.849 1.00 98.25 80 LEU A N 1
ATOM 629 C CA . LEU A 1 80 ? -7.393 0.173 12.309 1.00 98.25 80 LEU A CA 1
ATOM 630 C C . LEU A 1 80 ? -7.435 1.527 13.022 1.00 98.25 80 LEU A C 1
ATOM 632 O O . LEU A 1 80 ? -8.100 1.634 14.056 1.00 98.25 80 LEU A O 1
ATOM 636 N N . LEU A 1 81 ? -6.758 2.544 12.480 1.00 98.38 81 LEU A N 1
ATOM 637 C CA . LEU A 1 81 ? -6.784 3.908 13.019 1.00 98.38 81 LEU A CA 1
ATOM 638 C C . LEU A 1 81 ? -8.000 4.724 12.575 1.00 98.38 81 LEU A C 1
ATOM 640 O O . LEU A 1 81 ? -8.330 5.696 13.253 1.00 98.38 81 LEU A O 1
ATOM 644 N N . ASP A 1 82 ? -8.682 4.284 11.515 1.00 97.62 82 ASP A N 1
ATOM 645 C CA . ASP A 1 82 ? -9.759 5.021 10.848 1.00 97.62 82 ASP A CA 1
ATOM 646 C C . ASP A 1 82 ? -9.280 6.358 10.249 1.00 97.62 82 ASP A C 1
ATOM 648 O O . ASP A 1 82 ? -9.994 7.356 10.250 1.00 97.62 82 ASP A O 1
ATOM 652 N N . ASP A 1 83 ? -8.049 6.378 9.732 1.00 98.50 83 ASP A N 1
ATOM 653 C CA . ASP A 1 83 ? -7.402 7.585 9.215 1.00 98.50 83 ASP A CA 1
ATOM 654 C C . ASP A 1 83 ? -7.743 7.811 7.734 1.00 98.50 83 ASP A C 1
ATOM 656 O O . ASP A 1 83 ? -7.416 6.990 6.874 1.00 98.50 83 ASP A O 1
ATOM 660 N N . SER A 1 84 ? -8.406 8.926 7.413 1.00 98.44 84 SER A N 1
ATOM 661 C CA . SER A 1 84 ? -8.845 9.215 6.041 1.00 98.44 84 SER A CA 1
ATOM 662 C C . SER A 1 84 ? -7.693 9.486 5.073 1.00 98.44 84 SER A C 1
ATOM 664 O O . SER A 1 84 ? -7.819 9.184 3.888 1.00 98.44 84 SER A O 1
ATOM 666 N N . THR A 1 85 ? -6.576 10.031 5.554 1.00 98.25 85 THR A N 1
ATOM 667 C CA . THR A 1 85 ? -5.404 10.326 4.721 1.00 98.25 85 THR A CA 1
ATOM 668 C C . THR A 1 85 ? -4.696 9.032 4.344 1.00 98.25 85 THR A C 1
ATOM 670 O O . THR A 1 85 ? -4.429 8.793 3.167 1.00 98.25 85 THR A O 1
ATOM 673 N N . LEU A 1 86 ? -4.470 8.145 5.316 1.00 98.75 86 LEU A N 1
ATOM 674 C CA . LEU A 1 86 ? -3.875 6.836 5.052 1.00 98.75 86 LEU A CA 1
ATOM 675 C C . LEU A 1 86 ? -4.789 5.953 4.204 1.00 98.75 86 LEU A C 1
ATOM 677 O O . LEU A 1 86 ? -4.299 5.243 3.330 1.00 98.75 86 LEU A O 1
ATOM 681 N N . LYS A 1 87 ? -6.113 6.018 4.404 1.00 98.75 87 LYS A N 1
ATOM 682 C CA . LYS A 1 87 ? -7.070 5.309 3.540 1.00 98.75 87 LYS A CA 1
ATOM 683 C C . LYS A 1 87 ? -6.991 5.787 2.095 1.00 98.75 87 LYS A C 1
ATOM 685 O O . LYS A 1 87 ? -7.035 4.955 1.199 1.00 98.75 87 LYS A O 1
ATOM 690 N N . ALA A 1 88 ? -6.829 7.089 1.858 1.00 98.50 88 ALA A N 1
ATOM 691 C CA . ALA A 1 88 ? -6.653 7.614 0.506 1.00 98.50 88 ALA A CA 1
ATOM 692 C C . ALA A 1 88 ? -5.362 7.090 -0.148 1.00 98.50 88 ALA A C 1
ATOM 694 O O . ALA A 1 88 ? -5.395 6.676 -1.304 1.00 98.50 88 ALA A O 1
ATOM 695 N N . LYS A 1 89 ? -4.248 7.032 0.596 1.00 98.31 89 LYS A N 1
ATOM 696 C CA . LYS A 1 89 ? -2.999 6.419 0.108 1.00 98.31 89 LYS A CA 1
ATOM 697 C C . LYS A 1 89 ? -3.179 4.921 -0.173 1.00 98.31 89 LYS A C 1
ATOM 699 O O . LYS A 1 89 ? -2.775 4.438 -1.224 1.00 98.31 89 LYS A O 1
ATOM 704 N N . ALA A 1 90 ? -3.831 4.188 0.731 1.00 98.44 90 ALA A N 1
ATOM 705 C CA . ALA A 1 90 ? -4.117 2.764 0.560 1.00 98.44 90 ALA A CA 1
ATOM 706 C C . ALA A 1 90 ? -4.982 2.499 -0.682 1.00 98.44 90 ALA A C 1
ATOM 708 O O . ALA A 1 90 ? -4.679 1.592 -1.453 1.00 98.44 90 ALA A O 1
ATOM 709 N N . GLN A 1 91 ? -6.011 3.322 -0.903 1.00 98.31 91 GLN A N 1
ATOM 710 C CA . GLN A 1 91 ? -6.905 3.224 -2.055 1.00 98.31 91 GLN A CA 1
ATOM 711 C C . GLN A 1 91 ? -6.142 3.295 -3.380 1.00 98.31 91 GLN A C 1
ATOM 713 O O . GLN A 1 91 ? -6.402 2.490 -4.267 1.00 98.31 91 GLN A O 1
ATOM 718 N N . GLN A 1 92 ? -5.163 4.197 -3.499 1.00 98.12 92 GLN A N 1
ATOM 719 C CA . GLN A 1 92 ? -4.350 4.318 -4.714 1.00 98.12 92 GLN A CA 1
ATOM 720 C C . GLN A 1 92 ? -3.620 3.012 -5.044 1.00 98.12 92 GLN A C 1
ATOM 722 O O . GLN A 1 92 ? -3.618 2.583 -6.195 1.00 98.12 92 GLN A O 1
ATOM 727 N N . TRP A 1 93 ? -3.039 2.350 -4.041 1.00 98.44 93 TRP A N 1
ATOM 728 C CA . TRP A 1 93 ? -2.375 1.058 -4.230 1.00 98.44 93 TRP A CA 1
ATOM 729 C C . TRP A 1 93 ? -3.358 -0.051 -4.614 1.00 98.44 93 TRP A C 1
ATOM 731 O O . TRP A 1 93 ? -3.070 -0.832 -5.516 1.00 98.44 93 TRP A O 1
ATOM 741 N N . ILE A 1 94 ? -4.528 -0.108 -3.973 1.00 98.56 94 ILE A N 1
ATOM 742 C CA . ILE A 1 94 ? -5.569 -1.097 -4.295 1.00 98.56 94 ILE A CA 1
ATOM 743 C C . ILE A 1 94 ? -6.053 -0.934 -5.736 1.00 98.56 94 ILE A C 1
ATOM 745 O O . ILE A 1 94 ? -6.103 -1.911 -6.484 1.00 98.56 94 ILE A O 1
ATOM 749 N N . GLU A 1 95 ? -6.341 0.299 -6.151 1.00 98.06 95 GLU A N 1
ATOM 750 C CA . GLU A 1 95 ? -6.742 0.608 -7.522 1.00 98.06 95 GLU A CA 1
ATOM 751 C C . GLU A 1 95 ? -5.637 0.267 -8.520 1.00 98.06 95 GLU A C 1
ATOM 753 O O . GLU A 1 95 ? -5.924 -0.310 -9.566 1.00 98.06 95 GLU A O 1
ATOM 758 N N . ALA A 1 96 ? -4.377 0.562 -8.199 1.00 97.94 96 ALA A N 1
ATOM 759 C CA . ALA A 1 96 ? -3.242 0.204 -9.042 1.00 97.94 96 ALA A CA 1
ATOM 760 C C . ALA A 1 96 ? -3.112 -1.316 -9.224 1.00 97.94 96 ALA A C 1
ATOM 762 O O . ALA A 1 96 ? -2.897 -1.790 -10.338 1.00 97.94 96 ALA A O 1
ATOM 763 N N . PHE A 1 97 ? -3.307 -2.099 -8.160 1.00 97.75 97 PHE A N 1
ATOM 764 C CA . PHE A 1 97 ? -3.264 -3.558 -8.239 1.00 97.75 97 PHE A CA 1
ATOM 765 C C . PHE A 1 97 ? -4.417 -4.138 -9.061 1.00 97.75 97 PHE A C 1
ATOM 767 O O . PHE A 1 97 ? -4.181 -4.978 -9.926 1.00 97.75 97 PHE A O 1
ATOM 774 N N . ILE A 1 98 ? -5.651 -3.688 -8.820 1.00 96.38 98 ILE A N 1
ATOM 775 C CA . ILE A 1 98 ? -6.837 -4.205 -9.518 1.00 96.38 98 ILE A CA 1
ATOM 776 C C . ILE A 1 98 ? -6.816 -3.792 -10.994 1.00 96.38 98 ILE A C 1
ATOM 778 O O . ILE A 1 98 ? -6.975 -4.636 -11.875 1.00 96.38 98 ILE A O 1
ATOM 782 N N . ASN A 1 99 ? -6.557 -2.513 -11.283 1.00 95.94 99 ASN A N 1
ATOM 783 C CA . ASN A 1 99 ? -6.507 -2.002 -12.657 1.00 95.94 99 ASN A CA 1
ATOM 784 C C . ASN A 1 99 ? -5.249 -2.458 -13.411 1.00 95.94 99 ASN A C 1
ATOM 786 O O . ASN A 1 99 ? -5.224 -2.430 -14.639 1.00 95.94 99 ASN A O 1
ATOM 790 N N . GLY A 1 100 ? -4.213 -2.889 -12.689 1.00 94.12 100 GLY A N 1
ATOM 791 C CA . GLY A 1 100 ? -3.001 -3.485 -13.244 1.00 94.12 100 GLY A CA 1
ATOM 792 C C . GLY A 1 100 ? -3.178 -4.927 -13.729 1.00 94.12 100 GLY A C 1
ATOM 793 O O . GLY A 1 100 ? -2.200 -5.531 -14.180 1.00 94.12 100 GLY A O 1
ATOM 794 N N . GLN A 1 101 ? -4.383 -5.501 -13.633 1.00 96.00 101 GLN A N 1
ATOM 795 C CA . GLN A 1 101 ? -4.683 -6.808 -14.206 1.00 96.00 101 GLN A CA 1
ATOM 796 C C . GLN A 1 101 ? -4.653 -6.759 -15.742 1.00 96.00 101 GLN A C 1
ATOM 798 O O . GLN A 1 101 ? -5.293 -5.929 -16.386 1.00 96.00 101 GLN A O 1
ATOM 803 N N . ARG A 1 102 ? -3.913 -7.689 -16.341 1.00 95.56 102 ARG A N 1
ATOM 804 C CA . ARG A 1 102 ? -3.800 -7.889 -17.789 1.00 95.56 102 ARG A CA 1
ATOM 805 C C . ARG A 1 102 ? -4.928 -8.779 -18.315 1.00 95.56 102 ARG A C 1
ATOM 807 O O . ARG A 1 102 ? -5.594 -9.478 -17.557 1.00 95.56 102 ARG A O 1
ATOM 814 N N . GLU A 1 103 ? -5.100 -8.812 -19.638 1.00 96.12 103 GLU A N 1
ATOM 815 C CA . GLU A 1 103 ? -6.127 -9.635 -20.308 1.00 96.12 103 GLU A CA 1
ATOM 816 C C . GLU A 1 103 ? -6.010 -11.141 -20.010 1.00 96.12 103 GLU A C 1
ATOM 818 O O . GLU A 1 103 ? -7.009 -11.855 -20.026 1.00 96.12 103 GLU A O 1
ATOM 823 N N . ASP A 1 104 ? -4.801 -11.627 -19.720 1.00 95.81 104 ASP A N 1
ATOM 824 C CA . ASP A 1 104 ? -4.526 -13.018 -19.338 1.00 95.81 104 ASP A CA 1
ATOM 825 C C . ASP A 1 104 ? -4.734 -13.297 -17.836 1.00 95.81 104 ASP A C 1
ATOM 827 O O . ASP A 1 104 ? -4.571 -14.432 -17.385 1.00 95.81 104 ASP A O 1
ATOM 831 N N . GLY A 1 105 ? -5.111 -12.277 -17.062 1.00 95.44 105 GLY A N 1
ATOM 832 C CA . GLY A 1 105 ? -5.320 -12.345 -15.622 1.00 95.44 105 GLY A CA 1
ATOM 833 C C . GLY A 1 105 ? -4.070 -12.088 -14.777 1.00 95.44 105 GLY A C 1
ATOM 834 O O . GLY A 1 105 ? -4.201 -12.050 -13.552 1.00 95.44 105 GLY A O 1
ATOM 835 N N . TRP A 1 106 ? -2.886 -11.888 -15.373 1.00 96.75 106 TRP A N 1
ATOM 836 C CA . TRP A 1 106 ? -1.681 -11.516 -14.624 1.00 96.75 106 TRP A CA 1
ATOM 837 C C . TRP A 1 106 ? -1.844 -10.141 -13.974 1.00 96.75 106 TRP A C 1
ATOM 839 O O . TRP A 1 106 ? -2.341 -9.213 -14.607 1.00 96.75 106 TRP A O 1
ATOM 849 N N . ILE A 1 107 ? -1.406 -9.992 -12.724 1.00 96.00 107 ILE A N 1
ATOM 850 C CA . ILE A 1 107 ? -1.532 -8.744 -11.963 1.00 96.00 107 ILE A CA 1
ATOM 851 C C . ILE A 1 107 ? -0.166 -8.065 -11.861 1.00 96.00 107 ILE A C 1
ATOM 853 O O . ILE A 1 107 ? 0.774 -8.640 -11.314 1.00 96.00 107 ILE A O 1
ATOM 857 N N . GLY A 1 108 ? -0.086 -6.819 -12.332 1.00 92.88 108 GLY A N 1
ATOM 858 C CA . GLY A 1 108 ? 1.083 -5.961 -12.148 1.00 92.88 108 GLY A CA 1
ATOM 859 C C . GLY A 1 108 ? 2.196 -6.149 -13.188 1.00 92.88 108 GLY A C 1
ATOM 860 O O . GLY A 1 108 ? 1.960 -6.680 -14.281 1.00 92.88 108 GLY A O 1
ATOM 861 N N . PRO A 1 109 ? 3.422 -5.679 -12.882 1.00 95.69 109 PRO A N 1
ATOM 862 C CA . PRO A 1 109 ? 4.557 -5.749 -13.798 1.00 95.69 109 PRO A CA 1
ATOM 863 C C . PRO A 1 109 ? 4.877 -7.190 -14.223 1.00 95.69 109 PRO A C 1
ATOM 865 O O . PRO A 1 109 ? 4.927 -8.099 -13.399 1.00 95.69 109 PRO A O 1
ATOM 868 N N . VAL A 1 110 ? 5.136 -7.408 -15.519 1.00 96.44 110 VAL A N 1
ATOM 869 C CA . VAL A 1 110 ? 5.607 -8.717 -16.024 1.00 96.44 110 VAL A CA 1
ATOM 870 C C . VAL A 1 110 ? 7.040 -8.983 -15.567 1.00 96.44 110 VAL A C 1
ATOM 872 O O . VAL A 1 110 ? 7.386 -10.113 -15.244 1.00 96.44 110 VAL A O 1
ATOM 875 N N . GLN A 1 111 ? 7.868 -7.941 -15.517 1.00 97.44 111 GLN A N 1
ATOM 876 C CA . GLN A 1 111 ? 9.235 -8.005 -15.021 1.00 97.44 111 GLN A CA 1
ATOM 877 C C . GLN A 1 111 ? 9.480 -6.830 -14.082 1.00 97.44 111 GLN A C 1
ATOM 879 O O . GLN A 1 111 ? 9.642 -5.695 -14.534 1.00 97.44 111 GLN A O 1
ATOM 884 N N . GLY A 1 112 ? 9.507 -7.110 -12.781 1.00 97.38 112 GLY A N 1
ATOM 885 C CA . GLY A 1 112 ? 9.882 -6.114 -11.786 1.00 97.38 112 GLY A CA 1
ATOM 886 C C . GLY A 1 112 ? 11.346 -5.702 -11.940 1.00 97.38 112 GLY A C 1
ATOM 887 O O . GLY A 1 112 ? 12.208 -6.531 -12.270 1.00 97.38 112 GLY A O 1
ATOM 888 N N . VAL A 1 113 ? 11.643 -4.433 -11.672 1.00 97.12 113 VAL A N 1
ATOM 889 C CA . VAL A 1 113 ? 13.017 -3.922 -11.601 1.00 97.12 113 VAL A CA 1
ATOM 890 C C . VAL A 1 113 ? 13.306 -3.264 -10.251 1.00 97.12 113 VAL A C 1
ATOM 892 O O . VAL A 1 113 ? 12.397 -2.867 -9.526 1.00 97.12 113 VAL A O 1
ATOM 895 N N . LEU A 1 114 ? 14.590 -3.188 -9.896 1.00 94.81 114 LEU A N 1
ATOM 896 C CA . LEU A 1 114 ? 15.101 -2.440 -8.747 1.00 94.81 114 LEU A CA 1
ATOM 897 C C . LEU A 1 114 ? 16.488 -1.884 -9.088 1.00 94.81 114 LEU A C 1
ATOM 899 O O . LEU A 1 114 ? 17.484 -2.613 -9.066 1.00 94.81 114 LEU A O 1
ATOM 903 N N . GLY A 1 115 ? 16.555 -0.592 -9.418 1.00 91.75 115 GLY A N 1
ATOM 904 C CA . GLY A 1 115 ? 17.749 -0.015 -10.038 1.00 91.75 115 GLY A CA 1
ATOM 905 C C . GLY A 1 115 ? 18.102 -0.778 -11.319 1.00 91.75 115 GLY A C 1
ATOM 906 O O . GLY A 1 115 ? 17.231 -1.044 -12.142 1.00 91.75 115 GLY A O 1
ATOM 907 N N . ASP A 1 116 ? 19.356 -1.209 -11.453 1.00 94.88 116 ASP A N 1
ATOM 908 C CA . ASP A 1 116 ? 19.809 -1.989 -12.616 1.00 94.88 116 ASP A CA 1
ATOM 909 C C . ASP A 1 116 ? 19.399 -3.473 -12.567 1.00 94.88 116 ASP A C 1
ATOM 911 O O . ASP A 1 116 ? 19.591 -4.218 -13.534 1.00 94.88 116 ASP A O 1
ATOM 915 N N . ARG A 1 117 ? 18.851 -3.943 -11.438 1.00 96.44 117 ARG A N 1
ATOM 916 C CA . ARG A 1 117 ? 18.435 -5.337 -11.281 1.00 96.44 117 ARG A CA 1
ATOM 917 C C . ARG A 1 117 ? 17.097 -5.566 -11.969 1.00 96.44 117 ARG A C 1
ATOM 919 O O . ARG A 1 117 ? 16.121 -4.880 -11.685 1.00 96.44 117 ARG A O 1
ATOM 926 N N . LYS A 1 118 ? 17.037 -6.622 -12.778 1.00 97.62 118 LYS A N 1
ATOM 927 C CA . LYS A 1 118 ? 15.794 -7.181 -13.316 1.00 97.62 118 LYS A CA 1
ATOM 928 C C . LYS A 1 118 ? 15.492 -8.507 -12.635 1.00 97.62 118 LYS A C 1
ATOM 930 O O . LYS A 1 118 ? 16.386 -9.344 -12.489 1.00 97.62 118 LYS A O 1
ATOM 935 N N . TYR A 1 119 ? 14.252 -8.686 -12.211 1.00 97.38 119 TYR A N 1
ATOM 936 C CA . TYR A 1 119 ? 13.769 -9.957 -11.682 1.00 97.38 119 TYR A CA 1
ATOM 937 C C . TYR A 1 119 ? 13.339 -10.882 -12.833 1.00 97.38 119 TYR A C 1
ATOM 939 O O . TYR A 1 119 ? 13.275 -10.435 -13.983 1.00 97.38 119 TYR A O 1
ATOM 947 N N . PRO A 1 120 ? 13.126 -12.185 -12.591 1.00 97.81 120 PRO A N 1
ATOM 948 C CA . PRO A 1 120 ? 12.552 -13.062 -13.605 1.00 97.81 120 PRO A CA 1
ATOM 949 C C . PRO A 1 120 ? 11.219 -12.512 -14.127 1.00 97.81 120 PRO A C 1
ATOM 951 O O . PRO A 1 120 ? 10.453 -11.911 -13.374 1.00 97.81 120 PRO A O 1
ATOM 954 N N . GLU A 1 121 ? 10.947 -12.710 -15.417 1.00 97.62 121 GLU A N 1
ATOM 955 C CA . GLU A 1 121 ? 9.602 -12.469 -15.942 1.00 97.62 121 GLU A CA 1
ATOM 956 C C . GLU A 1 121 ? 8.608 -13.411 -15.260 1.00 97.62 121 GLU A C 1
ATOM 958 O O . GLU A 1 121 ? 8.931 -14.572 -14.994 1.00 97.62 121 GLU A O 1
ATOM 963 N N . TYR A 1 122 ? 7.405 -12.908 -14.999 1.00 96.62 122 TYR A N 1
ATOM 964 C CA . TYR A 1 122 ? 6.335 -13.631 -14.317 1.00 96.62 122 TYR A CA 1
ATOM 965 C C . TYR A 1 122 ? 6.754 -14.197 -12.950 1.00 96.62 122 TYR A C 1
ATOM 967 O O . TYR A 1 122 ? 6.331 -15.289 -12.568 1.00 96.62 122 TYR A O 1
ATOM 975 N N . ASP A 1 123 ? 7.580 -13.464 -12.197 1.00 97.19 123 ASP A N 1
ATOM 976 C CA . ASP A 1 123 ? 7.864 -13.794 -10.799 1.00 97.19 123 ASP A CA 1
ATOM 977 C C . ASP A 1 123 ? 6.580 -13.628 -9.956 1.00 97.19 123 ASP A C 1
ATOM 979 O O . ASP A 1 123 ? 6.084 -12.507 -9.813 1.00 97.19 123 ASP A O 1
ATOM 983 N N . PRO A 1 124 ? 6.005 -14.712 -9.398 1.00 96.81 124 PRO A N 1
ATOM 984 C CA . PRO A 1 124 ? 4.731 -14.644 -8.686 1.00 96.81 124 PRO A CA 1
ATOM 985 C C . PRO A 1 124 ? 4.861 -14.047 -7.282 1.00 96.81 124 PRO A C 1
ATOM 987 O O . PRO A 1 124 ? 3.846 -13.809 -6.627 1.00 96.81 124 PRO A O 1
ATOM 990 N N . TRP A 1 125 ? 6.085 -13.837 -6.785 1.00 97.44 125 TRP A N 1
ATOM 991 C CA . TRP A 1 125 ? 6.314 -13.423 -5.406 1.00 97.44 125 TRP A CA 1
ATOM 992 C C . TRP A 1 125 ? 5.561 -12.140 -5.017 1.00 97.44 125 TRP A C 1
ATOM 994 O O . TRP A 1 125 ? 4.778 -12.193 -4.061 1.00 97.44 125 TRP A O 1
ATOM 1004 N N . PRO A 1 126 ? 5.675 -11.025 -5.763 1.00 97.50 126 PRO A N 1
ATOM 1005 C CA . PRO A 1 126 ? 4.925 -9.819 -5.435 1.00 97.50 126 PRO A CA 1
ATOM 1006 C C . PRO A 1 126 ? 3.408 -9.990 -5.525 1.00 97.50 126 PRO A C 1
ATOM 1008 O O . PRO A 1 126 ? 2.669 -9.401 -4.738 1.00 97.50 126 PRO A O 1
ATOM 1011 N N . VAL A 1 127 ? 2.937 -10.835 -6.447 1.00 97.25 127 VAL A N 1
ATOM 1012 C CA . VAL A 1 127 ? 1.507 -11.099 -6.649 1.00 97.25 127 VAL A CA 1
ATOM 1013 C C . VAL A 1 127 ? 0.897 -11.767 -5.415 1.00 97.25 127 VAL A C 1
ATOM 1015 O O . VAL A 1 127 ? -0.210 -11.411 -5.018 1.00 97.25 127 VAL A O 1
ATOM 1018 N N . PHE A 1 128 ? 1.618 -12.666 -4.734 1.00 97.75 128 PHE A N 1
ATOM 1019 C CA . PHE A 1 128 ? 1.136 -13.243 -3.471 1.00 97.75 128 PHE A CA 1
ATOM 1020 C C . PHE A 1 128 ? 0.943 -12.190 -2.376 1.00 97.75 128 PHE A C 1
ATOM 1022 O O . PHE A 1 128 ? -0.024 -12.272 -1.613 1.00 97.75 128 PHE A O 1
ATOM 1029 N N . ILE A 1 129 ? 1.832 -11.194 -2.311 1.00 98.38 129 ILE A N 1
ATOM 1030 C CA . ILE A 1 129 ? 1.696 -10.072 -1.376 1.00 98.38 129 ILE A CA 1
ATOM 1031 C C . ILE A 1 129 ? 0.457 -9.262 -1.757 1.00 98.38 129 ILE A C 1
ATOM 1033 O O . ILE A 1 129 ? -0.404 -9.048 -0.909 1.00 98.38 129 ILE A O 1
ATOM 1037 N N . VAL A 1 130 ? 0.295 -8.910 -3.035 1.00 98.38 130 VAL A N 1
ATOM 1038 C CA . VAL A 1 130 ? -0.886 -8.191 -3.540 1.00 98.38 130 VAL A CA 1
ATOM 1039 C C . VAL A 1 130 ? -2.191 -8.921 -3.207 1.00 98.38 130 VAL A C 1
ATOM 1041 O O . VAL A 1 130 ? -3.114 -8.300 -2.685 1.00 98.38 130 VAL A O 1
ATOM 1044 N N . CYS A 1 131 ? -2.273 -10.239 -3.413 1.00 98.06 131 CYS A N 1
ATOM 1045 C CA . CYS A 1 131 ? -3.458 -11.018 -3.042 1.00 98.06 131 CYS A CA 1
ATOM 1046 C C . CYS A 1 131 ? -3.775 -10.911 -1.543 1.00 98.06 131 CYS A C 1
ATOM 1048 O O . CYS A 1 131 ? -4.941 -10.793 -1.167 1.00 98.06 131 CYS A O 1
ATOM 1050 N N . LYS A 1 132 ? -2.749 -10.922 -0.683 1.00 97.88 132 LYS A N 1
ATOM 1051 C CA . LYS A 1 132 ? -2.917 -10.704 0.759 1.00 97.88 132 LYS A CA 1
ATOM 1052 C C . LYS A 1 132 ? -3.423 -9.286 1.055 1.00 97.88 132 LYS A C 1
ATOM 1054 O O . LYS A 1 132 ? -4.297 -9.128 1.905 1.00 97.88 132 LYS A O 1
ATOM 1059 N N . VAL A 1 133 ? -2.900 -8.264 0.374 1.00 98.56 133 VAL A N 1
ATOM 1060 C CA . VAL A 1 133 ? -3.344 -6.870 0.544 1.00 98.56 133 VAL A CA 1
ATOM 1061 C C . VAL A 1 133 ? -4.813 -6.709 0.149 1.00 98.56 133 VAL A C 1
ATOM 1063 O O . VAL A 1 133 ? -5.595 -6.187 0.939 1.00 98.56 133 VAL A O 1
ATOM 1066 N N . ILE A 1 134 ? -5.208 -7.210 -1.025 1.00 98.06 134 ILE A N 1
ATOM 1067 C CA . ILE A 1 134 ? -6.592 -7.128 -1.518 1.00 98.06 134 ILE A CA 1
ATOM 1068 C C . ILE A 1 134 ? -7.547 -7.888 -0.589 1.00 98.06 134 ILE A C 1
ATOM 1070 O O . ILE A 1 134 ? -8.613 -7.377 -0.260 1.00 98.06 134 ILE A O 1
ATOM 1074 N N . ALA A 1 135 ? -7.155 -9.067 -0.091 1.00 97.75 135 ALA A N 1
ATOM 1075 C CA . ALA 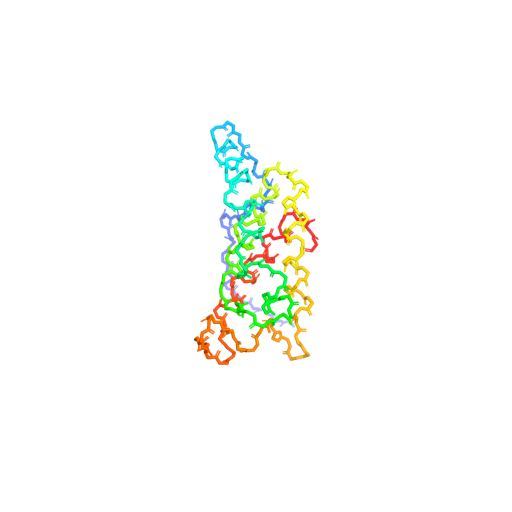A 1 135 ? -7.964 -9.806 0.877 1.00 97.75 135 ALA A CA 1
ATOM 1076 C C . ALA A 1 135 ? -8.188 -9.010 2.177 1.00 97.75 135 ALA A C 1
ATOM 1078 O O . ALA A 1 135 ? -9.314 -8.949 2.666 1.00 97.75 135 ALA A O 1
ATOM 1079 N N . GLN A 1 136 ? -7.145 -8.364 2.712 1.00 97.75 136 GLN A N 1
ATOM 1080 C CA . GLN A 1 136 ? -7.266 -7.501 3.895 1.00 97.75 136 GLN A CA 1
ATOM 1081 C C . GLN A 1 136 ? -8.140 -6.272 3.627 1.00 97.75 136 GLN A C 1
ATOM 1083 O O . GLN A 1 136 ? -8.938 -5.895 4.483 1.00 97.75 136 GLN A O 1
ATOM 1088 N N . TYR A 1 137 ? -8.006 -5.654 2.452 1.00 98.44 137 TYR A N 1
ATOM 1089 C CA . TYR A 1 137 ? -8.845 -4.528 2.054 1.00 98.44 137 TYR A CA 1
ATOM 1090 C C . TYR A 1 137 ? -10.321 -4.931 2.027 1.00 98.44 137 TYR A C 1
ATOM 1092 O O . TYR A 1 137 ? -11.112 -4.332 2.751 1.00 98.44 137 TYR A O 1
ATOM 1100 N N . HIS A 1 138 ? -10.659 -6.011 1.317 1.00 98.00 138 HIS A N 1
ATOM 1101 C CA . HIS A 1 138 ? -12.021 -6.544 1.262 1.00 98.00 138 HIS A CA 1
ATOM 1102 C C . HIS A 1 138 ? -12.555 -6.904 2.659 1.00 98.00 138 HIS A C 1
ATOM 1104 O O . HIS A 1 138 ? -13.711 -6.638 2.975 1.00 98.00 138 HIS A O 1
ATOM 1110 N N . GLU A 1 139 ? -11.735 -7.476 3.549 1.00 97.25 139 GLU A N 1
ATOM 1111 C CA . GLU A 1 139 ? -12.147 -7.718 4.941 1.00 97.25 139 GLU A CA 1
ATOM 1112 C C . GLU A 1 139 ? -12.514 -6.432 5.701 1.00 97.25 139 GLU A C 1
ATOM 1114 O O . GLU A 1 139 ? -13.406 -6.467 6.551 1.00 97.25 139 GLU A O 1
ATOM 1119 N N . ALA A 1 140 ? -11.836 -5.316 5.418 1.00 97.12 140 ALA A N 1
ATOM 1120 C CA . ALA A 1 140 ? -12.061 -4.035 6.080 1.00 97.12 140 ALA A CA 1
ATOM 1121 C C . ALA A 1 140 ? -13.202 -3.206 5.465 1.00 97.12 140 ALA A C 1
ATOM 1123 O O . ALA A 1 140 ? -13.790 -2.382 6.173 1.00 97.12 140 ALA A O 1
ATOM 1124 N N . THR A 1 141 ? -13.494 -3.381 4.172 1.00 96.62 141 THR A N 1
ATOM 1125 C CA . THR A 1 141 ? -14.435 -2.538 3.409 1.00 96.62 141 THR A CA 1
ATOM 1126 C C . THR A 1 141 ? -15.690 -3.270 2.943 1.00 96.62 141 THR A C 1
ATOM 1128 O O . THR A 1 141 ? -16.752 -2.653 2.879 1.00 96.62 141 THR A O 1
ATOM 1131 N N . GLY A 1 142 ? -15.588 -4.567 2.648 1.00 95.19 142 GLY A N 1
ATOM 1132 C CA . GLY A 1 142 ? -16.616 -5.347 1.957 1.00 95.19 142 GLY A CA 1
ATOM 1133 C C . GLY A 1 142 ? -16.714 -5.087 0.448 1.00 95.19 142 GLY A C 1
ATOM 1134 O O . GLY A 1 142 ? -17.693 -5.532 -0.149 1.00 95.19 142 GLY A O 1
ATOM 1135 N N . ASP A 1 143 ? -15.750 -4.361 -0.125 1.00 91.81 143 ASP A N 1
ATOM 1136 C CA . ASP A 1 143 ? -15.591 -4.112 -1.569 1.00 91.81 143 ASP A CA 1
ATOM 1137 C C . ASP A 1 143 ? -14.634 -5.135 -2.199 1.00 91.81 143 ASP A C 1
ATOM 1139 O O . ASP A 1 143 ? -13.582 -5.411 -1.568 1.00 91.81 143 ASP A O 1
#

Foldseek 3Di:
DDPPPDPDDDDDPDDDQAQLPDADDDPVLVVLVCCCVDCLVCVQVPPVCNDCQPQLNPHDAFWDAPNLVSLLSLLSSCLNNVPPSSVVSNVSSLCSQVVQQDPVRDTTDQWGDHVVDIDDGPPCVNVVSSVSSNRNNCSRPVD

Sequence (143 aa):
MLNGNGNGLRPRAFTMLPLGTVKPLGWLRQQLQIQADGLSGHIDEFWEDLGPDNQWFGGTREGWERGPYYADGLVPLAYLLDDSTLKAKAQQWIEAFINGQREDGWIGPVQGVLGDRKYPEYDPWPVFIVCKVIAQYHEATGD

pLDDT: mean 94.53, std 10.05, range [37.0, 98.75]